Protein AF-A0A7Y9MVX7-F1 (afdb_monomer)

Mean predicted aligned error: 6.61 Å

Structure (mmCIF, N/CA/C/O backbone):
data_AF-A0A7Y9MVX7-F1
#
_entry.id   AF-A0A7Y9MVX7-F1
#
loop_
_atom_site.group_PDB
_atom_site.id
_atom_site.type_symbol
_atom_site.label_atom_id
_atom_site.label_alt_id
_atom_site.label_comp_id
_atom_site.label_asym_id
_atom_site.label_entity_id
_atom_site.label_seq_id
_atom_site.pdbx_PDB_ins_code
_atom_site.Cartn_x
_atom_site.Cartn_y
_atom_site.Cartn_z
_atom_site.occupancy
_atom_site.B_iso_or_equiv
_atom_site.auth_seq_id
_atom_site.auth_comp_id
_atom_site.auth_asym_id
_atom_site.auth_atom_id
_atom_site.pdbx_PDB_model_num
ATOM 1 N N . MET A 1 1 ? -7.031 13.206 -2.507 1.00 38.53 1 MET A N 1
ATOM 2 C CA . MET A 1 1 ? -7.533 13.835 -1.268 1.00 38.53 1 MET A CA 1
ATOM 3 C C . MET A 1 1 ? -8.427 12.808 -0.580 1.00 38.53 1 MET A C 1
ATOM 5 O O . MET A 1 1 ? -9.474 12.544 -1.138 1.00 38.53 1 MET A O 1
ATOM 9 N N . LEU A 1 2 ? -8.085 12.122 0.517 1.00 48.94 2 LEU A N 1
ATOM 10 C CA . LEU A 1 2 ? -6.806 11.777 1.172 1.00 48.94 2 LEU A CA 1
ATOM 11 C C . LEU A 1 2 ? -7.087 10.470 1.974 1.00 48.94 2 LEU A C 1
ATOM 13 O O . LEU A 1 2 ? -8.031 10.493 2.763 1.00 48.94 2 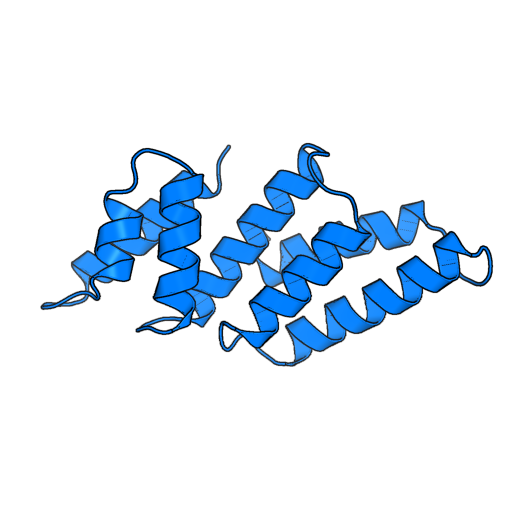LEU A O 1
ATOM 17 N N . PRO A 1 3 ? -6.295 9.385 1.828 1.00 60.53 3 PRO A N 1
A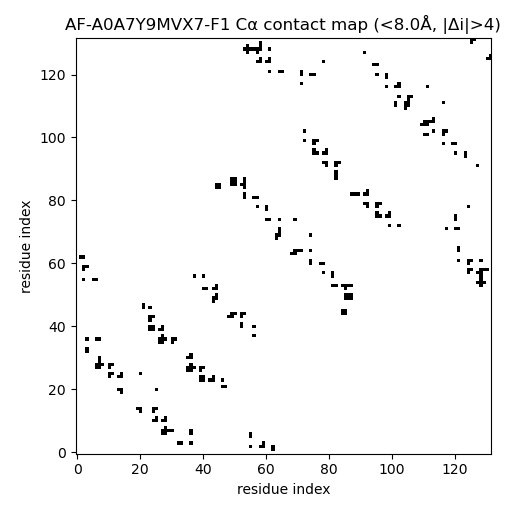TOM 18 C CA . PRO A 1 3 ? -6.456 8.104 2.551 1.00 60.53 3 PRO A CA 1
ATOM 19 C C . PRO A 1 3 ? -6.584 8.245 4.074 1.00 60.53 3 PRO A C 1
ATOM 21 O O . PRO A 1 3 ? -7.227 7.438 4.734 1.00 60.53 3 PRO A O 1
ATOM 24 N N . PHE A 1 4 ? -6.020 9.324 4.621 1.00 69.12 4 PHE A N 1
ATOM 25 C CA . PHE A 1 4 ? -6.118 9.698 6.027 1.00 69.12 4 PHE A CA 1
ATOM 26 C C . PHE A 1 4 ? -7.564 9.861 6.517 1.00 69.12 4 PHE A C 1
ATOM 28 O O . PHE A 1 4 ? -7.902 9.326 7.565 1.00 69.12 4 PHE A O 1
ATOM 35 N N . GLN A 1 5 ? -8.432 10.550 5.764 1.00 74.38 5 GLN A N 1
ATOM 36 C CA . GLN A 1 5 ? -9.826 10.722 6.188 1.00 74.38 5 GLN A CA 1
ATOM 37 C C . GLN A 1 5 ? -10.579 9.389 6.127 1.00 74.38 5 GLN A C 1
ATOM 39 O O . GLN A 1 5 ? -11.262 9.045 7.081 1.00 74.38 5 GLN A O 1
ATOM 44 N N . SER A 1 6 ? -10.359 8.595 5.075 1.00 71.38 6 SER A N 1
ATOM 45 C CA . SER A 1 6 ? -10.934 7.250 4.947 1.00 71.38 6 SER A CA 1
ATOM 46 C C . SER A 1 6 ? -10.514 6.315 6.086 1.00 71.38 6 SER A C 1
ATOM 48 O O . SER A 1 6 ? -11.340 5.555 6.580 1.00 71.38 6 SER A O 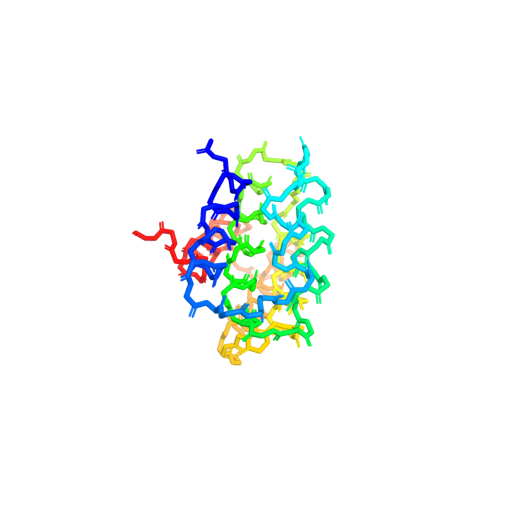1
ATOM 50 N N . GLY A 1 7 ? -9.261 6.401 6.548 1.00 73.50 7 GLY A N 1
ATOM 51 C CA . GLY A 1 7 ? -8.794 5.652 7.716 1.00 73.50 7 GLY A CA 1
ATOM 52 C C . GLY A 1 7 ? -9.497 6.070 9.010 1.00 73.50 7 GLY A C 1
ATOM 53 O O . GLY A 1 7 ? -9.902 5.211 9.791 1.00 73.50 7 GLY A O 1
ATOM 54 N N . LYS A 1 8 ? -9.715 7.376 9.214 1.00 79.88 8 LYS A N 1
ATOM 55 C CA . LYS A 1 8 ? -10.473 7.886 10.368 1.00 79.88 8 LYS A CA 1
ATOM 56 C C . LYS A 1 8 ? -11.945 7.487 10.310 1.00 79.88 8 LYS A C 1
ATOM 58 O O . LYS A 1 8 ? -12.491 7.078 11.328 1.00 79.88 8 LYS A O 1
ATOM 63 N N . ASP A 1 9 ? -12.567 7.574 9.138 1.00 81.81 9 ASP A N 1
ATOM 64 C CA . ASP A 1 9 ? -13.971 7.208 8.932 1.00 81.81 9 ASP A CA 1
ATOM 65 C C . ASP A 1 9 ? -14.194 5.712 9.211 1.00 81.81 9 ASP A C 1
ATOM 67 O O . ASP A 1 9 ? -15.132 5.346 9.921 1.00 81.81 9 ASP A O 1
ATOM 71 N N . TRP A 1 10 ? -13.289 4.849 8.734 1.00 82.00 10 TRP A N 1
ATOM 72 C CA . TRP A 1 10 ? -13.293 3.427 9.084 1.00 82.00 10 TRP A CA 1
ATOM 73 C C . TRP A 1 10 ? -13.144 3.222 10.595 1.00 82.00 10 TRP A C 1
ATOM 75 O O . TRP A 1 10 ? -13.947 2.509 11.196 1.00 82.00 10 TRP A O 1
ATOM 85 N N . ALA A 1 11 ? -12.181 3.893 11.230 1.00 80.38 11 ALA A N 1
ATOM 86 C CA . ALA A 1 11 ? -11.954 3.750 12.662 1.00 80.38 11 ALA A CA 1
ATOM 87 C C . ALA A 1 11 ? -13.175 4.174 13.497 1.00 80.38 11 ALA A C 1
ATOM 89 O O . ALA A 1 11 ? -13.554 3.468 14.431 1.00 80.38 11 ALA A O 1
ATOM 90 N N . PHE A 1 12 ? -13.852 5.267 13.124 1.00 84.88 12 PHE A N 1
ATOM 91 C CA . PHE A 1 12 ? -15.114 5.663 13.752 1.00 84.88 12 PHE A CA 1
ATOM 92 C C . PHE A 1 12 ? -16.212 4.614 13.561 1.00 84.88 12 PHE A C 1
ATOM 94 O O . PHE A 1 12 ? -16.889 4.286 14.530 1.00 84.88 12 PHE A O 1
ATOM 101 N N . SER A 1 13 ? -16.345 4.028 12.366 1.00 83.12 13 SER A N 1
ATOM 102 C CA . SER A 1 13 ? -17.340 2.972 12.130 1.00 83.12 13 SER A CA 1
ATOM 103 C C . SER A 1 13 ? -17.109 1.734 13.006 1.00 83.12 13 SER A C 1
ATOM 105 O O . SER A 1 13 ? -18.061 1.161 13.528 1.00 83.12 13 SER A O 1
ATOM 107 N N . VAL A 1 14 ? -15.850 1.353 13.242 1.00 78.62 14 VAL A N 1
ATOM 108 C CA . VAL A 1 14 ? -15.509 0.231 14.127 1.00 78.62 14 VAL A CA 1
ATOM 109 C C . VAL A 1 14 ? -15.827 0.581 15.584 1.00 78.62 14 VAL A C 1
ATOM 111 O O . VAL A 1 14 ? -16.463 -0.219 16.270 1.00 78.62 14 VAL A O 1
ATOM 114 N N . ILE A 1 15 ? -15.467 1.789 16.038 1.00 82.88 15 ILE A N 1
ATOM 115 C CA . ILE A 1 15 ? -15.778 2.294 17.390 1.00 82.88 15 ILE A CA 1
ATOM 116 C C . ILE A 1 15 ? -17.286 2.305 17.657 1.00 82.88 15 ILE A C 1
ATOM 118 O O . ILE A 1 15 ? -17.711 1.947 18.747 1.00 82.88 15 ILE A O 1
ATOM 122 N N . GLU A 1 16 ? -18.104 2.681 16.673 1.00 86.38 16 GLU A N 1
ATOM 123 C CA . GLU A 1 16 ? -19.565 2.698 16.815 1.00 86.38 16 GLU A CA 1
ATOM 124 C C . GLU A 1 16 ? -20.180 1.297 16.967 1.00 86.38 16 GLU A C 1
ATOM 126 O O . GLU A 1 16 ? -21.273 1.162 17.517 1.00 86.38 16 GLU A O 1
ATOM 131 N N . THR A 1 17 ? -19.501 0.255 16.480 1.00 81.50 17 THR A N 1
ATOM 132 C CA . THR A 1 17 ? -20.014 -1.127 16.480 1.00 81.50 17 THR A CA 1
ATOM 133 C C . THR A 1 17 ? -19.535 -1.981 17.651 1.00 81.50 17 THR A C 1
ATOM 135 O O . THR A 1 17 ? -20.115 -3.040 17.900 1.00 81.50 17 THR A O 1
ATOM 138 N N . LEU A 1 18 ? -18.494 -1.549 18.363 1.00 75.75 18 LEU A N 1
ATOM 139 C CA . LEU A 1 18 ? -17.877 -2.300 19.453 1.00 75.75 18 LEU A CA 1
ATOM 140 C C . LEU A 1 18 ? -18.083 -1.574 20.783 1.00 75.75 18 LEU A C 1
ATOM 142 O O . LEU A 1 18 ? -17.725 -0.409 20.915 1.00 75.75 18 LEU A O 1
ATOM 146 N N . ASP A 1 19 ? -18.579 -2.288 21.797 1.00 76.94 19 ASP A N 1
ATOM 147 C CA . ASP A 1 19 ? -18.668 -1.755 23.168 1.00 76.94 19 ASP A CA 1
ATOM 148 C C . ASP A 1 19 ? -17.275 -1.444 23.756 1.00 76.94 19 ASP A C 1
ATOM 150 O O . ASP A 1 19 ? -17.127 -0.535 24.571 1.00 76.94 19 ASP A O 1
ATOM 154 N N . GLU A 1 20 ? -16.248 -2.183 23.323 1.00 81.38 20 GLU A N 1
ATOM 155 C CA . GLU A 1 20 ? -14.846 -1.983 23.702 1.00 81.38 20 GLU A CA 1
ATOM 156 C C . GLU A 1 20 ? -13.952 -2.087 22.449 1.00 81.38 20 GLU A C 1
ATOM 158 O O . GLU A 1 20 ? -13.509 -3.181 22.085 1.00 81.38 20 GLU A O 1
ATOM 163 N N . PRO A 1 21 ? -13.735 -0.974 21.719 1.00 78.50 21 PRO A N 1
ATOM 164 C CA . PRO A 1 21 ? -12.914 -0.984 20.516 1.00 78.50 21 PRO A CA 1
ATOM 165 C C . PRO A 1 21 ? -11.418 -1.127 20.851 1.00 78.50 21 PRO A C 1
ATOM 167 O O . PRO A 1 21 ? -10.970 -0.622 21.885 1.00 78.50 21 PRO A O 1
ATOM 170 N N . PRO A 1 22 ? -10.616 -1.760 19.971 1.00 79.00 22 PRO A N 1
ATOM 171 C CA . PRO A 1 22 ? -9.170 -1.859 20.158 1.00 79.00 22 PRO A CA 1
ATOM 172 C C . PRO A 1 22 ? -8.505 -0.483 20.248 1.00 79.00 22 PRO A C 1
ATOM 174 O O . PRO A 1 22 ? -8.909 0.457 19.558 1.00 79.00 22 PRO A O 1
ATOM 177 N N . ILE A 1 23 ? -7.448 -0.380 21.056 1.00 80.69 23 ILE A N 1
ATOM 178 C CA . ILE A 1 23 ? -6.711 0.874 21.276 1.00 80.69 23 ILE A CA 1
ATOM 179 C C . ILE A 1 23 ? -6.185 1.429 19.952 1.00 80.69 23 ILE A C 1
ATOM 181 O O . ILE A 1 23 ? -6.312 2.621 19.694 1.00 80.69 23 ILE A O 1
ATOM 185 N N . GLU A 1 24 ? -5.693 0.564 19.075 1.00 77.38 24 GLU A N 1
ATOM 186 C CA . GLU A 1 24 ? -5.133 0.937 17.780 1.00 77.38 24 GLU A CA 1
ATOM 187 C C . GLU A 1 24 ? -6.197 1.588 16.879 1.00 77.38 24 GLU A C 1
ATOM 189 O O . GLU A 1 24 ? -5.921 2.552 16.169 1.00 77.38 24 GLU A O 1
ATOM 194 N N . VAL A 1 25 ? -7.455 1.136 16.959 1.00 77.19 25 VAL A N 1
ATOM 195 C CA . VAL A 1 25 ? -8.581 1.757 16.238 1.00 77.19 25 VAL A CA 1
ATOM 1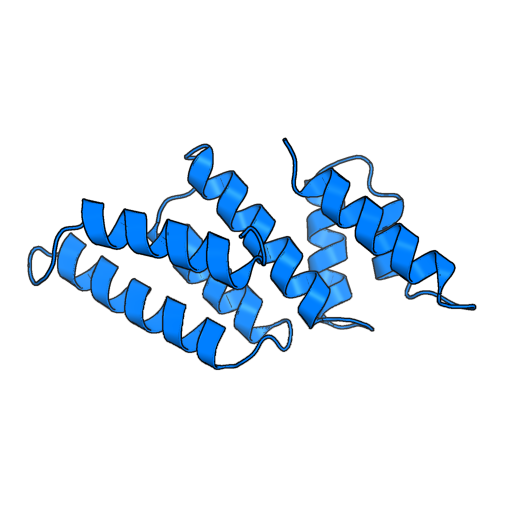96 C C . VAL A 1 25 ? -8.864 3.159 16.790 1.00 77.19 25 VAL A C 1
ATOM 198 O O . VAL A 1 25 ? -9.072 4.101 16.023 1.00 77.19 25 VAL A O 1
ATOM 201 N N . ILE A 1 26 ? -8.815 3.336 18.112 1.00 81.00 26 ILE A N 1
ATOM 202 C CA . ILE A 1 26 ? -8.968 4.652 18.754 1.00 81.00 26 ILE A CA 1
ATOM 203 C C . ILE A 1 26 ? -7.826 5.594 18.341 1.00 81.00 26 ILE A C 1
ATOM 205 O O . ILE A 1 26 ? -8.064 6.772 18.058 1.00 81.00 26 ILE A O 1
ATOM 209 N N . GLU A 1 27 ? -6.594 5.095 18.261 1.00 82.06 27 GLU A N 1
ATOM 210 C CA . GLU A 1 27 ? -5.421 5.864 17.833 1.00 82.06 27 GLU A CA 1
ATOM 211 C C . GLU A 1 27 ? -5.540 6.329 16.376 1.00 82.06 27 GLU A C 1
ATOM 213 O O . GLU A 1 27 ? -5.249 7.488 16.079 1.00 82.06 27 GLU A O 1
ATOM 218 N N . ILE A 1 28 ? -6.080 5.498 15.479 1.00 81.31 28 ILE A N 1
ATOM 219 C CA . ILE A 1 28 ? -6.367 5.898 14.091 1.00 81.31 28 ILE A CA 1
ATOM 220 C C . ILE A 1 28 ? -7.428 7.007 14.058 1.00 81.31 28 ILE A C 1
ATOM 222 O O . ILE A 1 28 ? -7.231 8.032 13.401 1.00 81.31 28 ILE A O 1
ATOM 226 N N . ALA A 1 29 ? -8.528 6.858 14.806 1.00 82.00 29 ALA A N 1
ATOM 227 C CA . ALA A 1 29 ? -9.598 7.861 14.872 1.00 82.00 29 ALA A CA 1
ATOM 228 C C . ALA A 1 29 ? -9.127 9.206 15.463 1.00 82.00 29 ALA A C 1
ATOM 230 O O . ALA A 1 29 ? -9.616 10.279 15.088 1.00 82.00 29 ALA A O 1
ATOM 231 N N . THR A 1 30 ? -8.159 9.171 16.378 1.00 83.81 30 THR A N 1
ATOM 232 C CA . THR A 1 30 ? -7.647 10.353 17.091 1.00 83.81 30 THR A CA 1
ATOM 233 C C . THR A 1 30 ? -6.351 10.918 16.510 1.00 83.81 30 THR A C 1
ATOM 235 O O . THR A 1 30 ? -5.926 11.997 16.927 1.00 83.81 30 THR A O 1
ATOM 238 N N . ALA A 1 31 ? -5.764 10.273 15.499 1.00 84.19 31 ALA A N 1
ATOM 239 C CA . ALA A 1 31 ? -4.557 10.744 14.833 1.00 84.19 31 ALA A CA 1
ATOM 240 C C . ALA A 1 31 ? -4.722 12.174 14.285 1.00 84.19 31 ALA A C 1
ATOM 242 O O . ALA A 1 31 ? -5.730 12.520 13.649 1.00 84.19 31 ALA A O 1
ATOM 243 N N . ASN A 1 32 ? -3.702 13.002 14.537 1.00 79.56 32 ASN A N 1
ATOM 244 C CA . ASN A 1 32 ? -3.647 14.410 14.124 1.00 79.56 32 ASN A CA 1
ATOM 245 C C . ASN A 1 32 ? -2.968 14.607 12.765 1.00 79.56 32 ASN A C 1
ATOM 247 O O . ASN A 1 32 ? -3.164 15.633 12.115 1.00 79.56 32 ASN A O 1
ATOM 251 N N . ASP A 1 33 ? -2.188 13.622 12.331 1.00 78.31 33 ASP A N 1
ATOM 252 C CA . ASP A 1 33 ? -1.486 13.625 11.060 1.00 78.31 33 ASP A CA 1
ATOM 253 C C . ASP A 1 33 ? -1.453 12.222 10.447 1.00 78.31 33 ASP A C 1
ATOM 255 O O . ASP A 1 33 ? -1.750 11.211 11.091 1.00 78.31 33 ASP A O 1
ATOM 259 N N . ARG A 1 34 ? -1.095 12.183 9.164 1.00 71.56 34 ARG A N 1
ATOM 260 C CA . ARG A 1 34 ? -1.053 10.960 8.368 1.00 71.56 34 ARG A CA 1
ATOM 261 C C . ARG A 1 34 ? -0.076 9.926 8.922 1.00 71.56 34 ARG A C 1
ATOM 263 O O . ARG A 1 34 ? -0.406 8.749 8.881 1.00 71.56 34 ARG A O 1
ATOM 270 N N . ASN A 1 35 ? 1.093 10.336 9.408 1.00 75.06 35 ASN A N 1
ATOM 271 C CA . ASN A 1 35 ? 2.106 9.388 9.873 1.00 75.06 35 ASN A CA 1
ATOM 272 C C . ASN A 1 35 ? 1.605 8.669 11.124 1.00 75.06 35 ASN A C 1
ATOM 274 O O . ASN A 1 35 ? 1.616 7.447 11.161 1.00 75.06 35 ASN A O 1
ATOM 278 N N . SER A 1 36 ? 1.028 9.421 12.061 1.00 74.31 36 SER A N 1
ATOM 279 C CA . SER A 1 36 ? 0.419 8.867 13.271 1.00 74.31 36 SER A CA 1
ATOM 280 C C . SER A 1 36 ? -0.719 7.885 12.954 1.00 74.31 36 SER A C 1
ATOM 282 O O . SER A 1 36 ? -0.822 6.835 13.579 1.00 74.31 36 SER A O 1
ATOM 284 N N . ALA A 1 37 ? -1.558 8.183 11.952 1.00 74.62 37 ALA A N 1
ATOM 285 C CA . ALA A 1 37 ? -2.597 7.248 11.509 1.00 74.62 37 ALA A CA 1
ATOM 286 C C . ALA A 1 37 ? -2.023 5.985 10.854 1.00 74.62 37 ALA A C 1
ATOM 28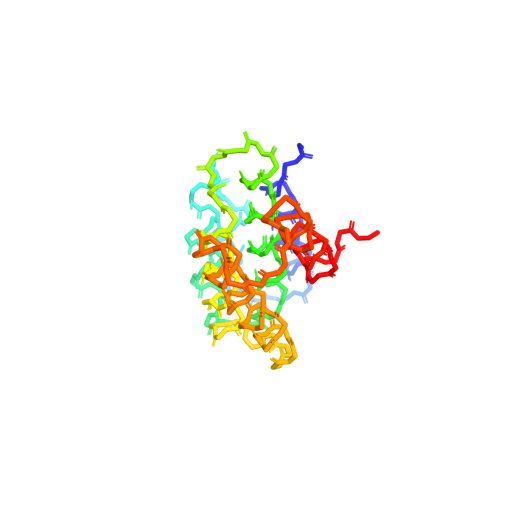8 O O . ALA A 1 37 ? -2.585 4.910 11.034 1.00 74.62 37 ALA A O 1
ATOM 289 N N . MET A 1 38 ? -0.935 6.100 10.086 1.00 73.50 38 MET A N 1
ATOM 290 C CA . MET A 1 38 ? -0.298 4.946 9.445 1.00 73.50 38 MET A CA 1
ATOM 291 C C . MET A 1 38 ? 0.421 4.051 10.458 1.00 73.50 38 MET A C 1
ATOM 293 O O . MET A 1 38 ? 0.317 2.832 10.352 1.00 73.50 38 MET A O 1
ATOM 297 N N . ASP A 1 39 ? 1.084 4.636 11.458 1.00 76.31 39 ASP A N 1
ATOM 298 C CA . ASP A 1 39 ? 1.711 3.895 12.556 1.00 76.31 39 ASP A CA 1
ATOM 299 C C . ASP A 1 39 ? 0.652 3.110 13.345 1.00 76.31 39 ASP A C 1
ATOM 301 O O . ASP A 1 39 ? 0.810 1.915 13.599 1.00 76.31 39 ASP A O 1
ATOM 305 N N . ALA A 1 40 ? -0.480 3.753 13.648 1.00 75.56 40 ALA A N 1
ATOM 306 C CA . ALA A 1 40 ? -1.601 3.106 14.321 1.00 75.56 40 ALA A CA 1
ATOM 307 C C . ALA A 1 40 ? -2.284 2.038 13.440 1.00 75.56 40 ALA A C 1
ATOM 309 O O . ALA A 1 40 ? -2.666 0.984 13.941 1.00 75.56 40 ALA A O 1
ATOM 310 N N . LEU A 1 41 ? -2.371 2.239 12.118 1.00 75.31 41 LEU A N 1
ATOM 311 C CA . LEU A 1 41 ? -2.841 1.218 11.165 1.00 75.31 41 LEU A CA 1
ATOM 312 C C . LEU A 1 41 ? -1.906 0.008 11.092 1.00 75.31 41 LEU A C 1
ATOM 314 O O . LEU A 1 41 ? -2.379 -1.126 11.028 1.00 75.31 41 LEU A O 1
ATOM 318 N N . GLN A 1 42 ? -0.590 0.222 11.129 1.00 72.94 42 GLN A N 1
ATOM 319 C CA . GLN A 1 42 ? 0.379 -0.871 11.208 1.00 72.94 42 GLN A CA 1
ATOM 320 C C . GLN A 1 42 ? 0.289 -1.617 12.540 1.00 72.94 42 GLN A C 1
ATOM 322 O O . GLN A 1 42 ? 0.390 -2.839 12.547 1.00 72.94 42 GLN A O 1
ATOM 327 N N . ALA A 1 43 ? 0.043 -0.924 13.653 1.00 73.50 43 ALA A N 1
ATOM 328 C CA . ALA A 1 43 ? -0.223 -1.579 14.932 1.00 73.50 43 ALA A CA 1
ATOM 329 C C . ALA A 1 43 ? -1.536 -2.387 14.887 1.00 73.50 43 ALA A C 1
ATOM 331 O O . ALA A 1 43 ? -1.573 -3.545 15.311 1.00 73.50 43 ALA A O 1
ATOM 332 N N . ALA A 1 44 ? -2.587 -1.827 14.276 1.00 69.31 44 ALA A N 1
ATOM 333 C CA . ALA A 1 44 ? -3.879 -2.483 14.076 1.00 69.31 44 ALA A CA 1
ATOM 334 C C . ALA A 1 44 ? -3.805 -3.710 13.152 1.00 69.31 44 ALA A C 1
ATOM 336 O O . ALA A 1 44 ? -4.655 -4.596 13.258 1.00 69.31 44 ALA A O 1
ATOM 337 N N . ALA A 1 45 ? -2.776 -3.821 12.303 1.00 65.44 45 ALA A N 1
ATOM 338 C CA . ALA A 1 45 ? -2.503 -5.020 11.506 1.00 65.44 45 ALA A CA 1
ATOM 339 C C . ALA A 1 45 ? -2.258 -6.276 12.367 1.00 65.44 45 ALA A C 1
ATOM 341 O O . ALA A 1 45 ? -2.324 -7.391 11.859 1.00 65.44 45 ALA A O 1
ATOM 342 N N . HIS A 1 46 ? -2.044 -6.122 13.678 1.00 66.00 46 HIS A N 1
ATOM 343 C CA . HIS A 1 46 ? -1.967 -7.219 14.644 1.00 66.00 46 HIS A CA 1
ATOM 344 C C . HIS A 1 46 ? -3.249 -7.397 15.490 1.00 66.00 46 HIS A C 1
ATOM 346 O O . HIS A 1 46 ? -3.294 -8.283 16.343 1.00 66.00 46 HIS A O 1
ATOM 352 N N . GLY A 1 47 ? -4.294 -6.597 15.235 1.00 62.81 47 GLY A N 1
ATOM 353 C CA . GLY A 1 47 ? -5.543 -6.494 16.004 1.00 62.81 47 GLY A CA 1
ATOM 354 C C . GLY A 1 47 ? -6.821 -6.877 15.232 1.00 62.81 47 GLY A C 1
ATOM 355 O O . GLY A 1 47 ? -6.796 -7.747 14.366 1.00 62.81 47 GLY A O 1
ATOM 356 N N . ALA A 1 48 ? -7.964 -6.274 15.594 1.00 57.31 48 ALA A N 1
ATOM 357 C CA . ALA A 1 48 ? -9.312 -6.831 15.373 1.00 57.31 48 ALA A CA 1
ATOM 358 C C . ALA A 1 48 ? -9.863 -6.848 13.927 1.00 57.31 48 ALA A C 1
ATOM 360 O O . ALA A 1 48 ? -10.806 -7.594 13.678 1.00 57.31 48 ALA A O 1
ATOM 361 N N . ASP A 1 49 ? -9.299 -6.096 12.975 1.00 74.06 49 ASP A N 1
ATOM 362 C CA . ASP A 1 49 ? -9.661 -6.205 11.547 1.00 74.06 49 ASP A CA 1
ATOM 363 C C . ASP A 1 49 ? -8.459 -5.878 10.648 1.00 74.06 49 ASP A C 1
ATOM 365 O O . ASP A 1 49 ? -8.292 -4.784 10.101 1.00 74.06 49 ASP A O 1
ATOM 369 N N . GLN A 1 50 ? -7.579 -6.872 10.547 1.00 81.62 50 GLN A N 1
ATOM 370 C CA . GLN A 1 50 ? -6.312 -6.775 9.831 1.00 81.62 50 GLN A CA 1
ATOM 371 C C . GLN A 1 50 ? -6.528 -6.513 8.336 1.00 81.62 50 GLN A C 1
ATOM 373 O O . GLN A 1 50 ? -5.805 -5.714 7.749 1.00 81.62 50 GLN A O 1
ATOM 378 N N . GLN A 1 51 ? -7.558 -7.109 7.725 1.00 86.69 51 GLN A N 1
ATOM 379 C CA . GLN A 1 51 ? -7.802 -6.970 6.288 1.00 86.69 51 GLN A CA 1
ATOM 380 C C . GLN A 1 51 ? -8.228 -5.553 5.914 1.00 86.69 51 GLN A C 1
ATOM 382 O O . GLN A 1 51 ? -7.756 -5.021 4.905 1.00 86.69 51 GLN A O 1
ATOM 387 N N . ALA A 1 52 ? -9.093 -4.922 6.712 1.00 82.00 52 ALA A N 1
ATOM 388 C CA . ALA A 1 52 ? -9.464 -3.532 6.477 1.00 82.00 52 ALA A CA 1
ATOM 389 C C . ALA A 1 52 ? -8.257 -2.593 6.629 1.00 82.00 52 ALA A C 1
ATOM 391 O O . ALA A 1 52 ? -8.040 -1.734 5.768 1.00 82.00 52 ALA A O 1
ATOM 392 N N . ALA A 1 53 ? -7.419 -2.813 7.650 1.00 82.38 53 ALA A N 1
ATOM 393 C CA . ALA A 1 53 ? -6.160 -2.086 7.804 1.00 82.38 53 ALA A CA 1
ATOM 394 C C . ALA A 1 53 ? -5.238 -2.278 6.584 1.00 82.38 53 ALA A C 1
ATOM 396 O O . ALA A 1 53 ? -4.681 -1.308 6.069 1.00 82.38 53 ALA A O 1
ATOM 397 N N . GLY A 1 54 ? -5.150 -3.502 6.054 1.00 88.56 54 GLY A N 1
ATOM 398 C CA . GLY A 1 54 ? -4.410 -3.813 4.832 1.00 88.56 54 GLY A CA 1
ATOM 399 C C . GLY A 1 54 ? -4.888 -3.027 3.616 1.00 88.56 54 GLY A C 1
ATOM 400 O O . GLY A 1 54 ? -4.081 -2.400 2.931 1.00 88.56 54 GLY A O 1
ATOM 401 N N . ARG A 1 55 ? -6.201 -2.974 3.371 1.00 89.94 55 ARG A N 1
ATOM 402 C CA . ARG A 1 55 ? -6.771 -2.201 2.250 1.00 89.94 55 ARG A CA 1
ATOM 403 C C . ARG A 1 55 ? -6.486 -0.704 2.376 1.00 89.94 55 ARG A C 1
ATOM 405 O O . ARG A 1 55 ? -6.144 -0.063 1.384 1.00 89.94 55 ARG A O 1
ATOM 412 N N . LEU A 1 56 ? -6.568 -0.153 3.587 1.00 86.44 56 LEU A N 1
ATOM 413 C CA . LEU A 1 56 ? -6.249 1.255 3.849 1.00 86.44 56 LEU A CA 1
ATOM 414 C C . LEU A 1 56 ? -4.763 1.563 3.619 1.00 86.44 56 LEU A C 1
ATOM 416 O O . LEU A 1 56 ? -4.439 2.591 3.023 1.00 86.44 56 LEU A O 1
ATOM 420 N N . LEU A 1 57 ? -3.865 0.662 4.024 1.00 88.00 57 LEU A N 1
ATOM 421 C CA . LEU A 1 57 ? -2.431 0.784 3.752 1.00 88.00 57 LEU A CA 1
ATOM 422 C C . LEU A 1 57 ? -2.130 0.698 2.245 1.00 88.00 57 LEU A C 1
ATOM 424 O O . LEU A 1 57 ? -1.330 1.485 1.740 1.00 88.00 57 LEU A O 1
ATOM 428 N N . LEU A 1 58 ? -2.810 -0.177 1.495 1.00 92.81 58 LEU A N 1
ATOM 429 C CA . LEU A 1 58 ? -2.702 -0.215 0.030 1.00 92.81 58 LEU A CA 1
ATOM 430 C C . LEU A 1 58 ? -3.220 1.076 -0.626 1.00 92.81 58 LEU A C 1
ATOM 432 O O . LEU A 1 58 ? -2.583 1.594 -1.543 1.00 92.81 58 LEU A O 1
ATOM 436 N N . ALA A 1 59 ? -4.327 1.644 -0.134 1.00 90.25 59 ALA A N 1
ATOM 437 C CA . ALA A 1 59 ? -4.851 2.929 -0.609 1.00 90.25 59 ALA A CA 1
ATOM 438 C C . ALA A 1 59 ? -3.870 4.086 -0.355 1.00 90.25 59 ALA A C 1
ATOM 440 O O . ALA A 1 59 ? -3.772 5.034 -1.142 1.00 90.25 59 ALA A O 1
ATOM 441 N N . ASP A 1 60 ? -3.127 4.013 0.744 1.00 88.06 60 ASP A N 1
ATOM 442 C CA . ASP A 1 60 ? -2.087 4.972 1.064 1.00 88.06 60 ASP A CA 1
ATOM 443 C C . ASP A 1 60 ? -0.860 4.837 0.145 1.00 88.06 60 ASP A C 1
ATOM 445 O O . ASP A 1 60 ? -0.400 5.837 -0.414 1.00 88.06 60 ASP A O 1
ATOM 449 N N . ILE A 1 61 ? -0.394 3.609 -0.103 1.00 92.19 61 ILE A N 1
ATOM 450 C CA . ILE A 1 61 ? 0.665 3.318 -1.084 1.00 92.19 61 ILE A CA 1
ATOM 451 C C . ILE A 1 61 ? 0.254 3.818 -2.477 1.00 92.19 61 ILE A C 1
ATOM 453 O O . ILE A 1 61 ? 1.042 4.475 -3.159 1.00 92.19 61 ILE A O 1
ATOM 457 N N . LEU A 1 62 ? -1.001 3.592 -2.881 1.00 94.19 62 LEU A N 1
ATOM 458 C CA . LEU A 1 62 ? -1.563 4.122 -4.125 1.00 94.19 62 LEU A CA 1
ATOM 459 C C . LEU A 1 62 ? -1.467 5.650 -4.194 1.00 94.19 62 LEU A C 1
ATOM 461 O O . LEU A 1 62 ? -1.082 6.202 -5.229 1.00 94.19 62 LEU A O 1
ATOM 465 N N . ALA A 1 63 ? -1.820 6.348 -3.113 1.00 89.19 63 ALA A N 1
ATOM 466 C CA . ALA A 1 63 ? -1.770 7.804 -3.071 1.00 89.19 63 ALA A CA 1
ATOM 467 C C . ALA A 1 63 ? -0.334 8.330 -3.216 1.00 89.19 63 ALA A C 1
ATOM 469 O O . ALA A 1 63 ? -0.115 9.224 -4.033 1.00 89.19 63 ALA A O 1
ATOM 470 N N . GLN A 1 64 ? 0.627 7.736 -2.499 1.00 89.50 64 GLN A N 1
ATOM 471 C CA . GLN A 1 64 ? 2.056 8.058 -2.616 1.00 89.50 64 GLN A CA 1
ATOM 472 C C . GLN A 1 64 ? 2.592 7.775 -4.024 1.00 89.50 64 GLN A C 1
ATOM 474 O O . GLN A 1 64 ? 3.368 8.544 -4.595 1.00 89.50 64 GLN A O 1
ATOM 479 N N . ARG A 1 65 ? 2.155 6.666 -4.634 1.00 93.31 65 ARG A N 1
ATOM 480 C CA . ARG A 1 65 ? 2.555 6.326 -5.998 1.00 93.31 65 ARG A CA 1
ATOM 481 C C . ARG A 1 65 ? 1.998 7.335 -7.001 1.00 93.31 65 ARG A C 1
ATOM 483 O O . ARG A 1 65 ? 2.728 7.733 -7.906 1.00 93.31 65 ARG A O 1
ATOM 490 N N . LYS A 1 66 ? 0.744 7.777 -6.850 1.00 92.38 66 LYS A N 1
ATOM 491 C CA . LYS A 1 66 ? 0.106 8.783 -7.723 1.00 92.38 66 LYS A CA 1
ATOM 492 C C . LYS A 1 66 ? 0.731 10.175 -7.598 1.00 92.38 66 LYS A C 1
ATOM 494 O O . LYS A 1 66 ? 0.804 10.876 -8.604 1.00 92.38 66 LYS A O 1
ATOM 499 N N . SER A 1 67 ? 1.184 10.577 -6.409 1.00 90.94 67 SER A N 1
ATOM 500 C CA . SER A 1 67 ? 1.927 11.834 -6.213 1.00 90.94 67 SER A CA 1
ATOM 501 C C . SER A 1 67 ? 3.363 11.771 -6.739 1.00 90.94 67 SER A C 1
ATOM 503 O O . SER A 1 67 ? 3.961 12.816 -6.985 1.00 90.94 67 SER A O 1
ATOM 505 N N . GLY A 1 68 ? 3.895 10.566 -6.968 1.00 91.38 68 GLY A N 1
ATOM 506 C CA . GLY A 1 68 ? 5.284 10.356 -7.374 1.00 91.38 68 GLY A CA 1
ATOM 507 C C . GLY A 1 68 ? 6.265 10.366 -6.202 1.00 91.38 68 GLY A C 1
ATOM 508 O O . GLY A 1 68 ? 7.467 10.454 -6.436 1.00 91.38 68 GLY A O 1
ATOM 509 N N . ASP A 1 69 ? 5.766 10.260 -4.967 1.00 91.38 69 ASP A N 1
ATOM 510 C CA . ASP A 1 69 ? 6.591 10.233 -3.753 1.00 91.38 69 ASP A CA 1
ATOM 511 C C . ASP A 1 69 ? 7.397 8.931 -3.638 1.00 91.38 69 ASP A C 1
ATOM 513 O O . ASP A 1 69 ? 8.477 8.917 -3.049 1.00 91.38 69 ASP A O 1
ATOM 517 N N . ILE A 1 70 ? 6.888 7.843 -4.227 1.00 94.69 70 ILE A N 1
ATOM 518 C CA . ILE A 1 70 ? 7.547 6.532 -4.277 1.00 94.69 70 ILE A CA 1
ATOM 519 C C . ILE A 1 70 ? 7.579 5.971 -5.701 1.00 94.69 70 ILE A C 1
ATOM 521 O O . ILE A 1 70 ? 6.706 6.257 -6.531 1.00 94.69 70 ILE A O 1
ATOM 525 N N . SER A 1 71 ? 8.593 5.149 -5.984 1.00 96.31 71 SER A N 1
ATOM 526 C CA . SER A 1 71 ? 8.726 4.452 -7.265 1.00 96.31 71 SER A CA 1
ATOM 527 C C . SER A 1 71 ? 7.735 3.284 -7.390 1.00 96.31 71 SER A C 1
ATOM 529 O O . SER A 1 71 ? 7.094 2.884 -6.419 1.00 96.31 71 SER A O 1
ATOM 531 N N . ALA A 1 72 ? 7.600 2.718 -8.596 1.00 96.19 72 ALA A N 1
ATOM 532 C CA . ALA A 1 72 ? 6.800 1.506 -8.793 1.00 96.19 72 ALA A CA 1
ATOM 533 C C . ALA A 1 72 ? 7.370 0.317 -8.003 1.00 96.19 72 ALA A C 1
ATOM 535 O O . ALA A 1 72 ? 6.609 -0.373 -7.342 1.00 96.19 72 ALA A O 1
ATOM 536 N N . ALA A 1 73 ? 8.696 0.143 -7.998 1.00 95.88 73 ALA A N 1
ATOM 537 C CA . ALA A 1 73 ? 9.360 -0.921 -7.246 1.00 95.88 73 ALA A CA 1
ATOM 538 C C . ALA A 1 73 ? 9.142 -0.781 -5.730 1.00 95.88 73 ALA A C 1
ATOM 540 O O . ALA A 1 73 ? 8.772 -1.744 -5.064 1.00 95.88 73 ALA A O 1
ATOM 541 N N . ASP A 1 74 ? 9.290 0.434 -5.187 1.00 96.00 74 ASP A N 1
ATOM 542 C CA . ASP A 1 74 ? 9.045 0.678 -3.759 1.00 96.00 74 ASP A CA 1
ATOM 543 C C . ASP A 1 74 ? 7.579 0.418 -3.387 1.00 96.00 74 ASP A C 1
ATOM 545 O O . ASP A 1 74 ? 7.299 -0.149 -2.330 1.00 96.00 74 ASP A O 1
ATOM 549 N N . ALA A 1 75 ? 6.644 0.802 -4.262 1.00 96.56 75 ALA A N 1
ATOM 550 C CA . ALA A 1 75 ? 5.221 0.554 -4.067 1.00 96.56 75 ALA A CA 1
ATOM 551 C C . ALA A 1 75 ? 4.891 -0.948 -4.072 1.00 96.56 75 ALA A C 1
ATOM 553 O O . ALA A 1 75 ? 4.162 -1.402 -3.192 1.00 96.56 75 ALA A O 1
ATOM 554 N N . THR A 1 76 ? 5.459 -1.722 -5.003 1.00 97.56 76 THR A N 1
ATOM 555 C CA . THR A 1 76 ? 5.282 -3.181 -5.079 1.00 97.56 76 THR A CA 1
ATOM 556 C C . THR A 1 76 ? 5.807 -3.873 -3.820 1.00 97.56 76 THR A C 1
ATOM 558 O O . THR A 1 76 ? 5.077 -4.625 -3.173 1.00 97.56 76 THR A O 1
ATOM 561 N N . LEU A 1 77 ? 7.032 -3.545 -3.395 1.00 96.06 77 LEU A N 1
ATOM 562 C CA . LEU A 1 77 ? 7.626 -4.100 -2.174 1.00 96.06 77 LEU A CA 1
ATOM 563 C C . LEU A 1 77 ? 6.823 -3.736 -0.920 1.00 96.06 77 LEU A C 1
ATOM 565 O O . LEU A 1 77 ? 6.649 -4.567 -0.024 1.00 96.06 77 LEU A O 1
ATOM 569 N N . ALA A 1 78 ? 6.333 -2.498 -0.830 1.00 93.81 78 ALA A N 1
ATOM 570 C CA . ALA A 1 78 ? 5.475 -2.074 0.270 1.00 93.81 78 ALA A CA 1
ATOM 571 C C . ALA A 1 78 ? 4.146 -2.845 0.274 1.00 93.81 78 ALA A C 1
ATOM 573 O O . ALA A 1 78 ? 3.720 -3.307 1.332 1.00 93.81 78 ALA A O 1
ATOM 574 N N . ALA A 1 79 ? 3.525 -3.044 -0.890 1.00 95.81 79 ALA A N 1
ATOM 575 C CA . ALA A 1 79 ? 2.268 -3.773 -1.020 1.00 95.81 79 ALA A CA 1
ATOM 576 C C . ALA A 1 79 ? 2.406 -5.253 -0.631 1.00 95.81 79 ALA A C 1
ATOM 578 O O . ALA A 1 79 ? 1.569 -5.771 0.109 1.00 95.81 79 ALA A O 1
ATOM 579 N N . MET A 1 80 ? 3.500 -5.912 -1.030 1.00 95.94 80 MET A N 1
ATOM 580 C CA . MET A 1 80 ? 3.821 -7.276 -0.592 1.00 95.94 80 MET A CA 1
ATOM 581 C C . MET A 1 80 ? 3.941 -7.376 0.931 1.00 95.94 80 MET A C 1
ATOM 583 O O . MET A 1 80 ? 3.388 -8.293 1.537 1.00 95.94 80 MET A O 1
ATOM 587 N N . ARG A 1 81 ? 4.632 -6.419 1.568 1.00 92.88 81 ARG A N 1
ATOM 588 C CA . ARG A 1 81 ? 4.760 -6.377 3.035 1.00 92.88 81 ARG 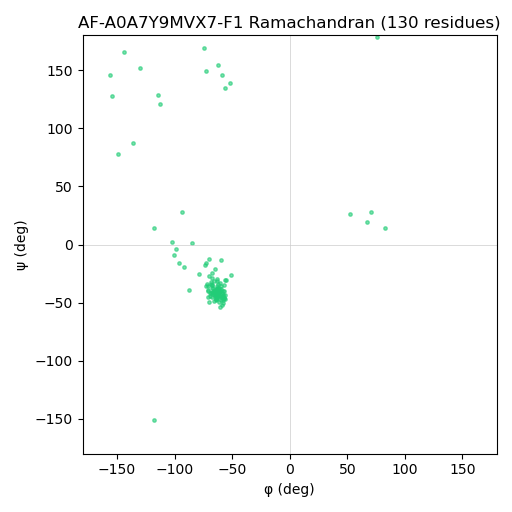A CA 1
ATOM 589 C C . ARG A 1 81 ? 3.405 -6.206 3.707 1.00 92.88 81 ARG A C 1
ATOM 591 O O . ARG A 1 81 ? 3.126 -6.920 4.660 1.00 92.88 81 ARG A O 1
ATOM 598 N N . VAL A 1 82 ? 2.569 -5.301 3.195 1.00 91.25 82 VAL A N 1
ATOM 599 C CA . VAL A 1 82 ? 1.201 -5.112 3.694 1.00 91.25 82 VAL A CA 1
ATOM 600 C C . VAL A 1 82 ? 0.425 -6.420 3.593 1.00 91.25 82 VAL A C 1
ATOM 602 O O . VAL A 1 82 ? -0.124 -6.861 4.598 1.00 91.25 82 VAL A O 1
ATOM 605 N N . ALA A 1 83 ? 0.427 -7.083 2.435 1.00 92.69 83 ALA A N 1
ATOM 606 C CA . ALA A 1 83 ? -0.276 -8.351 2.254 1.00 92.69 83 ALA A CA 1
ATOM 607 C C . ALA A 1 83 ? 0.164 -9.414 3.277 1.00 92.69 83 ALA A C 1
ATOM 609 O O . ALA A 1 83 ? -0.682 -10.056 3.895 1.00 92.69 83 ALA A O 1
ATOM 610 N N . GLN A 1 84 ? 1.472 -9.528 3.533 1.00 90.31 84 GLN A N 1
ATOM 611 C CA . GLN A 1 84 ? 2.029 -10.475 4.504 1.00 90.31 84 GLN A CA 1
ATOM 612 C C . GLN A 1 84 ? 1.640 -10.188 5.960 1.00 90.31 84 GLN A C 1
ATOM 614 O O . GLN A 1 84 ? 1.556 -11.121 6.757 1.00 90.31 84 GLN A O 1
ATOM 619 N N . THR A 1 85 ? 1.443 -8.922 6.339 1.00 86.00 85 THR A N 1
ATOM 620 C CA . THR A 1 85 ? 1.221 -8.540 7.743 1.00 86.00 85 THR A CA 1
ATOM 621 C C . THR A 1 85 ? -0.238 -8.289 8.102 1.00 86.00 85 THR A C 1
ATOM 623 O O . THR A 1 85 ? -0.534 -8.138 9.282 1.00 86.00 85 THR A O 1
ATOM 626 N N . THR A 1 86 ? -1.147 -8.243 7.123 1.00 86.12 86 THR A N 1
ATOM 627 C CA . THR A 1 86 ? -2.540 -7.794 7.323 1.00 86.12 86 THR A CA 1
ATOM 628 C C . THR A 1 86 ? -3.594 -8.862 7.024 1.00 86.12 86 THR A C 1
ATOM 630 O O . THR A 1 86 ? -4.778 -8.553 6.898 1.00 86.12 86 THR A O 1
ATOM 633 N N . SER A 1 87 ? -3.194 -10.132 6.912 1.00 87.50 87 SER A N 1
ATOM 634 C CA . SER A 1 87 ? -4.097 -11.254 6.599 1.00 87.50 87 SER A CA 1
ATOM 635 C C . SER A 1 87 ? -4.965 -11.029 5.348 1.00 87.50 87 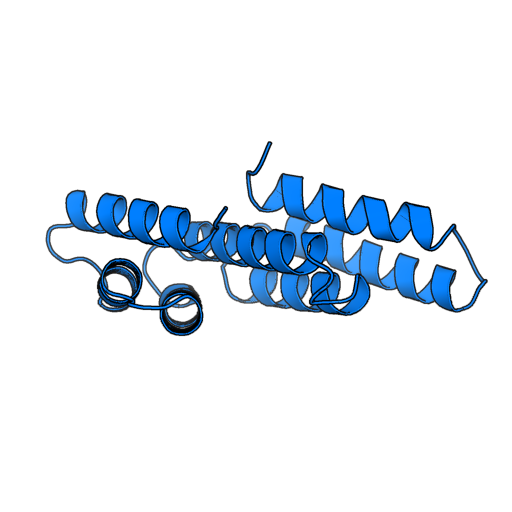SER A C 1
ATOM 637 O O . SER A 1 87 ? -6.065 -11.584 5.243 1.00 87.50 87 SER A O 1
ATOM 639 N N . LEU A 1 88 ? -4.498 -10.196 4.407 1.00 90.81 88 LEU A N 1
ATOM 640 C CA . LEU A 1 88 ? -5.105 -10.076 3.084 1.00 90.81 88 LEU A CA 1
ATOM 641 C C . LEU A 1 88 ? -4.998 -11.423 2.349 1.00 90.81 88 LEU A C 1
ATOM 643 O O . LEU A 1 88 ? -4.100 -12.209 2.652 1.00 90.81 88 LEU A O 1
ATOM 647 N N . PRO A 1 89 ? -5.894 -11.707 1.388 1.00 94.12 89 PRO A N 1
ATOM 648 C CA . PRO A 1 89 ? -5.811 -12.926 0.590 1.00 94.12 89 PRO A CA 1
ATOM 649 C C . PRO A 1 89 ? -4.426 -13.116 -0.048 1.00 94.12 89 PRO A C 1
ATOM 651 O O . PRO A 1 89 ? -3.858 -12.162 -0.579 1.00 94.12 89 PRO A O 1
ATOM 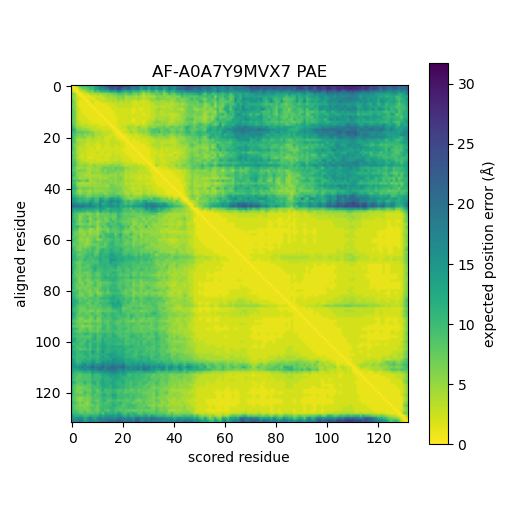654 N N . ASP A 1 90 ? -3.911 -14.350 -0.055 1.00 92.75 90 ASP A N 1
ATOM 655 C CA . ASP A 1 90 ? -2.580 -14.675 -0.603 1.00 92.75 90 ASP A CA 1
ATOM 656 C C . ASP A 1 90 ? -2.409 -14.224 -2.066 1.00 92.75 90 ASP A C 1
ATOM 658 O O . ASP A 1 90 ? -1.315 -13.859 -2.492 1.00 92.75 90 ASP A O 1
ATOM 662 N N . GLU A 1 91 ? -3.500 -14.197 -2.838 1.00 96.31 91 GLU A N 1
ATOM 663 C CA . GLU A 1 91 ? -3.529 -13.676 -4.212 1.00 96.31 91 GLU A CA 1
ATOM 664 C C . GLU A 1 91 ? -3.047 -12.223 -4.316 1.00 96.31 91 GLU A C 1
ATOM 666 O O . GLU A 1 91 ? -2.448 -11.862 -5.325 1.00 96.31 91 GLU A O 1
ATOM 671 N N . VAL A 1 92 ? -3.238 -11.402 -3.277 1.00 95.81 92 VAL A N 1
ATOM 672 C CA . VAL A 1 92 ? -2.728 -10.027 -3.238 1.00 95.81 92 VAL A CA 1
ATOM 673 C C . VAL A 1 92 ? -1.204 -10.050 -3.223 1.00 95.81 92 VAL A C 1
ATOM 675 O O . VAL A 1 92 ? -0.576 -9.366 -4.029 1.00 95.81 92 VAL A O 1
ATOM 678 N N . TYR A 1 93 ? -0.605 -10.872 -2.353 1.00 96.94 93 TYR A N 1
ATOM 679 C CA . TYR A 1 93 ? 0.847 -11.037 -2.296 1.00 96.94 93 TYR A CA 1
ATOM 680 C C . TYR A 1 93 ? 1.390 -11.524 -3.642 1.00 96.94 93 TYR A C 1
ATOM 682 O O . TYR A 1 93 ? 2.275 -10.886 -4.204 1.00 96.94 93 TYR A O 1
ATOM 690 N N . TYR A 1 94 ? 0.827 -12.607 -4.186 1.00 97.81 94 TYR A N 1
ATOM 691 C CA . TYR A 1 94 ? 1.324 -13.203 -5.427 1.00 97.81 94 TYR A CA 1
ATOM 692 C C . TYR A 1 94 ? 1.118 -12.315 -6.659 1.00 97.81 94 TYR A C 1
ATOM 694 O O . TYR A 1 94 ? 1.921 -12.375 -7.588 1.00 97.81 94 TYR A O 1
ATOM 702 N N . HIS A 1 95 ? 0.086 -11.466 -6.676 1.00 98.12 95 HIS A N 1
ATOM 703 C CA . HIS A 1 95 ? -0.087 -10.480 -7.743 1.00 98.12 95 HIS A CA 1
ATOM 704 C C . HIS A 1 95 ? 1.067 -9.462 -7.728 1.00 98.12 95 HIS A C 1
ATOM 706 O O . HIS A 1 95 ? 1.678 -9.213 -8.765 1.00 98.12 95 HIS A O 1
ATOM 712 N N . PHE A 1 96 ? 1.422 -8.916 -6.559 1.00 98.12 96 PHE A N 1
ATOM 713 C CA . PHE A 1 96 ? 2.543 -7.976 -6.463 1.00 98.12 96 PHE A CA 1
ATOM 714 C C . PHE A 1 96 ? 3.914 -8.645 -6.639 1.00 98.12 96 PHE A C 1
ATOM 716 O O . PHE A 1 96 ? 4.788 -8.036 -7.243 1.00 98.12 96 PHE A O 1
ATOM 723 N N . ASP A 1 97 ? 4.090 -9.889 -6.194 1.00 98.00 97 ASP A N 1
ATOM 724 C CA . ASP A 1 97 ? 5.309 -10.684 -6.418 1.00 98.00 97 ASP A CA 1
ATOM 725 C C . ASP A 1 97 ? 5.596 -10.852 -7.924 1.00 98.00 97 ASP A C 1
ATOM 727 O O . ASP A 1 97 ? 6.692 -10.551 -8.392 1.00 98.00 97 ASP A O 1
ATOM 731 N N . GLY A 1 98 ? 4.574 -11.200 -8.717 1.00 98.00 98 GLY A N 1
ATOM 732 C CA . GLY A 1 98 ? 4.703 -11.279 -10.176 1.00 98.00 98 GLY A CA 1
ATOM 733 C C . GLY A 1 98 ? 5.028 -9.932 -10.835 1.00 98.00 98 GLY A C 1
ATOM 734 O O . GLY A 1 98 ? 5.834 -9.872 -11.763 1.00 98.00 98 GLY A O 1
ATOM 735 N N . LEU A 1 99 ? 4.448 -8.836 -10.337 1.00 97.75 99 LEU A N 1
ATOM 736 C CA . LEU A 1 99 ? 4.757 -7.489 -10.826 1.00 97.75 99 LEU A CA 1
ATOM 737 C C . LEU A 1 99 ? 6.181 -7.043 -10.463 1.00 97.75 99 LEU A C 1
ATOM 739 O O . LEU A 1 99 ? 6.787 -6.299 -11.236 1.00 97.75 99 LEU A O 1
ATOM 743 N N . ASP A 1 100 ? 6.725 -7.469 -9.319 1.00 97.62 100 ASP A N 1
ATOM 744 C CA . ASP A 1 100 ? 8.122 -7.199 -8.958 1.00 97.62 100 ASP A CA 1
ATOM 745 C C . ASP A 1 100 ? 9.069 -7.887 -9.945 1.00 97.62 100 ASP A C 1
ATOM 747 O O . ASP A 1 100 ? 9.939 -7.231 -10.524 1.00 97.62 100 ASP A O 1
ATOM 751 N N . ASP A 1 101 ? 8.831 -9.169 -10.234 1.00 97.31 101 ASP A N 1
ATOM 752 C CA . ASP A 1 101 ? 9.590 -9.921 -11.236 1.00 97.31 101 ASP A CA 1
ATOM 753 C C . ASP A 1 101 ? 9.544 -9.238 -12.614 1.00 97.31 101 ASP A C 1
ATOM 755 O O . ASP A 1 101 ? 10.580 -9.029 -13.256 1.00 97.31 101 ASP A O 1
ATOM 759 N N . GLU A 1 102 ? 8.358 -8.825 -13.070 1.00 97.19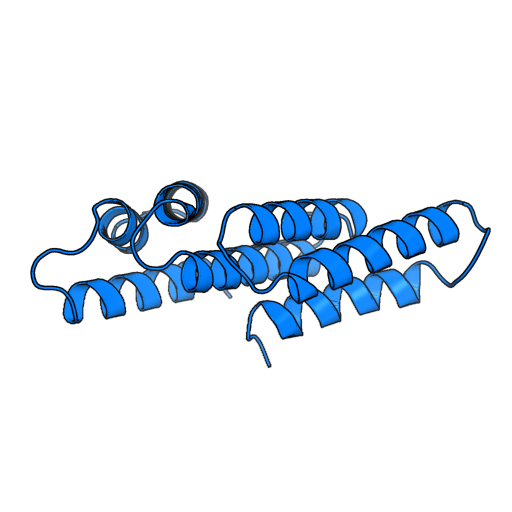 102 GLU A N 1
ATOM 760 C CA . GLU A 1 102 ? 8.200 -8.113 -14.342 1.00 97.19 102 GLU A CA 1
ATOM 761 C C . GLU A 1 102 ? 8.929 -6.762 -14.352 1.00 97.19 102 GLU A C 1
ATOM 763 O O . GLU A 1 102 ? 9.611 -6.438 -15.332 1.00 97.19 102 GLU A O 1
ATOM 768 N N . LEU A 1 103 ? 8.854 -5.988 -13.263 1.00 96.12 103 LEU A N 1
ATOM 769 C CA . LEU A 1 103 ? 9.590 -4.729 -13.117 1.00 96.12 103 LEU A CA 1
ATOM 770 C C . LEU A 1 103 ? 11.099 -4.950 -13.228 1.00 96.12 103 LEU A C 1
ATOM 772 O O . LEU A 1 103 ? 11.770 -4.199 -13.942 1.00 96.12 103 LEU A O 1
ATOM 776 N N . GLN A 1 104 ? 11.637 -5.972 -12.558 1.00 94.69 104 GLN A N 1
ATOM 777 C CA . GLN A 1 104 ? 13.061 -6.303 -12.619 1.00 94.69 104 GLN A CA 1
ATOM 778 C C . GLN A 1 104 ? 13.476 -6.701 -14.039 1.00 94.69 104 GLN A C 1
ATOM 780 O O . GLN A 1 104 ? 14.510 -6.249 -14.543 1.00 94.69 104 GLN A O 1
ATOM 785 N N . LEU A 1 105 ? 12.673 -7.515 -14.725 1.00 96.06 105 LEU A N 1
ATOM 786 C CA . LEU A 1 105 ? 12.958 -7.922 -16.100 1.00 96.06 105 LEU A CA 1
ATOM 787 C C . LEU A 1 105 ? 12.920 -6.736 -17.075 1.00 96.06 105 LEU A C 1
ATOM 789 O O . LEU A 1 105 ? 13.805 -6.618 -17.930 1.00 96.06 105 LEU A O 1
ATOM 793 N N . ALA A 1 106 ? 11.954 -5.830 -16.927 1.00 95.44 106 ALA A N 1
ATOM 794 C CA . ALA A 1 106 ? 11.831 -4.646 -17.772 1.00 95.44 106 ALA A CA 1
ATOM 795 C C . ALA A 1 106 ? 12.922 -3.611 -17.504 1.00 95.44 106 ALA A C 1
ATOM 797 O O . ALA A 1 106 ? 13.479 -3.048 -18.449 1.00 95.44 106 ALA A O 1
ATOM 798 N N . ALA A 1 107 ? 13.286 -3.393 -16.238 1.00 92.12 107 ALA A N 1
ATOM 799 C CA . ALA A 1 107 ? 14.379 -2.500 -15.859 1.00 92.12 107 ALA A CA 1
ATOM 800 C C . ALA A 1 107 ? 15.727 -2.956 -16.444 1.00 92.12 107 ALA A C 1
ATOM 802 O O . ALA A 1 107 ? 16.550 -2.127 -16.832 1.00 92.12 107 ALA A O 1
ATOM 803 N N . ASN A 1 108 ? 15.924 -4.270 -16.573 1.00 93.69 108 ASN A N 1
ATOM 804 C CA . ASN A 1 108 ? 17.111 -4.861 -17.188 1.00 93.69 108 ASN A CA 1
ATOM 805 C C . ASN A 1 108 ? 17.028 -4.971 -18.724 1.00 93.69 108 ASN A C 1
ATOM 807 O O . ASN A 1 108 ? 17.952 -5.488 -19.353 1.00 93.69 108 ASN A O 1
ATOM 811 N N . GLY A 1 109 ? 15.937 -4.505 -19.343 1.00 91.56 109 GLY A N 1
ATOM 812 C CA . GLY A 1 109 ? 15.721 -4.584 -20.790 1.00 91.56 109 GLY A CA 1
ATOM 813 C C . GLY A 1 109 ? 15.535 -6.010 -21.317 1.00 91.56 109 GLY A C 1
ATOM 814 O O . GLY A 1 109 ? 15.739 -6.251 -22.506 1.00 91.56 109 GLY A O 1
ATOM 815 N N . ALA A 1 110 ? 15.187 -6.958 -20.444 1.00 93.00 110 ALA A N 1
ATOM 816 C CA . ALA A 1 110 ? 15.060 -8.371 -20.781 1.00 93.00 110 ALA A CA 1
ATOM 817 C C . ALA A 1 110 ? 13.656 -8.733 -21.294 1.00 93.00 110 ALA A C 1
ATOM 819 O O . ALA A 1 110 ? 13.534 -9.530 -22.224 1.00 93.00 110 ALA A O 1
ATOM 820 N N . TYR A 1 111 ? 12.602 -8.160 -20.706 1.00 89.38 111 TYR A N 1
ATOM 821 C CA . TYR A 1 111 ? 11.211 -8.449 -21.065 1.00 89.38 111 TYR A CA 1
ATOM 822 C C . TYR A 1 111 ? 10.278 -7.294 -20.685 1.00 89.38 111 TYR A C 1
ATOM 824 O O . TYR A 1 111 ? 10.473 -6.661 -19.655 1.00 89.38 111 TYR A O 1
ATOM 832 N N . GLY A 1 112 ? 9.243 -7.063 -21.496 1.00 90.56 112 GLY A N 1
ATOM 833 C CA . GLY A 1 112 ? 8.187 -6.092 -21.207 1.00 90.56 112 GLY A CA 1
ATOM 834 C C . GLY A 1 112 ? 8.581 -4.628 -21.420 1.00 90.56 112 GLY A C 1
ATOM 835 O O . GLY A 1 112 ? 9.699 -4.292 -21.817 1.00 90.56 112 GLY A O 1
ATOM 836 N N . ASN A 1 113 ? 7.616 -3.742 -21.179 1.00 94.69 113 ASN A N 1
ATOM 837 C CA . ASN A 1 113 ? 7.791 -2.297 -21.225 1.00 94.69 113 ASN A CA 1
ATOM 838 C C . ASN A 1 113 ? 7.647 -1.733 -19.811 1.00 94.69 113 ASN A C 1
ATOM 840 O O . ASN A 1 113 ? 6.593 -1.856 -19.190 1.00 94.69 113 ASN A O 1
ATOM 844 N N . LEU A 1 114 ? 8.693 -1.062 -19.323 1.00 93.50 114 LEU A N 1
ATOM 845 C CA . LEU A 1 114 ? 8.720 -0.515 -17.968 1.00 93.50 114 LEU A CA 1
ATOM 846 C C . LEU A 1 114 ? 7.553 0.447 -17.689 1.00 93.50 114 LEU A C 1
ATOM 848 O O . LEU A 1 114 ? 7.039 0.469 -16.574 1.00 93.50 114 LEU A O 1
ATOM 852 N N . ALA A 1 115 ? 7.116 1.228 -18.680 1.00 94.75 115 ALA A N 1
ATOM 853 C CA . ALA A 1 115 ? 5.993 2.149 -18.520 1.00 94.75 115 ALA A CA 1
ATOM 854 C C . ALA A 1 115 ? 4.646 1.416 -18.404 1.00 94.75 115 ALA A C 1
ATOM 856 O O . ALA A 1 115 ? 3.787 1.855 -17.641 1.00 94.75 115 ALA A O 1
ATOM 857 N N . GLU A 1 116 ? 4.473 0.307 -19.127 1.00 95.44 116 GLU A N 1
ATOM 858 C CA . GLU A 1 116 ? 3.260 -0.519 -19.066 1.00 95.44 116 GLU A CA 1
ATOM 859 C C . GLU A 1 116 ? 3.174 -1.241 -17.720 1.00 95.44 116 GLU A C 1
ATOM 861 O O . GLU A 1 116 ? 2.189 -1.076 -17.009 1.00 95.44 116 GLU A O 1
ATOM 866 N N . ILE A 1 117 ? 4.254 -1.897 -17.293 1.00 95.19 117 ILE A N 1
ATOM 867 C CA . ILE A 1 117 ? 4.299 -2.602 -16.001 1.00 95.19 117 ILE A CA 1
ATOM 868 C C . ILE A 1 117 ? 4.124 -1.618 -14.838 1.00 95.19 117 ILE A C 1
ATOM 870 O O . ILE A 1 117 ? 3.416 -1.880 -13.870 1.00 95.19 117 ILE A O 1
ATOM 874 N N . THR A 1 118 ? 4.700 -0.418 -14.952 1.00 95.38 118 THR A N 1
ATOM 875 C CA . THR A 1 118 ? 4.484 0.656 -13.974 1.00 95.38 118 THR A CA 1
ATOM 876 C C . THR A 1 118 ? 3.006 1.049 -13.850 1.00 95.38 118 THR A C 1
ATOM 878 O O . THR A 1 118 ? 2.553 1.406 -12.759 1.00 95.38 118 THR A O 1
ATOM 881 N N . LEU A 1 119 ? 2.258 1.026 -14.954 1.00 96.25 119 LEU A N 1
ATOM 882 C CA . LEU A 1 119 ? 0.821 1.278 -14.943 1.00 96.25 119 LEU A CA 1
ATOM 883 C C . LEU A 1 119 ? 0.055 0.094 -14.340 1.00 96.25 119 LEU A C 1
ATOM 885 O O . LEU A 1 119 ? -0.928 0.310 -13.637 1.00 96.25 119 LEU A O 1
ATOM 889 N N . ASP A 1 120 ? 0.506 -1.134 -14.569 1.00 97.19 120 ASP A N 1
ATOM 890 C CA . ASP A 1 120 ? -0.133 -2.325 -14.011 1.00 97.19 120 ASP A CA 1
ATOM 891 C C . ASP A 1 120 ? 0.031 -2.408 -12.486 1.00 97.19 120 ASP A C 1
ATOM 893 O O . ASP A 1 120 ? -0.937 -2.720 -11.796 1.00 97.19 120 ASP A O 1
ATOM 897 N N . VAL A 1 121 ? 1.160 -1.949 -11.932 1.00 96.94 121 VAL A N 1
ATOM 898 C CA . VAL A 1 121 ? 1.311 -1.734 -10.476 1.00 96.94 121 VAL A CA 1
ATOM 899 C C . VAL A 1 121 ? 0.261 -0.762 -9.931 1.00 96.94 121 VAL A C 1
ATOM 901 O O . VAL A 1 121 ? -0.331 -1.009 -8.882 1.00 96.94 121 VAL A O 1
ATOM 904 N N . LEU A 1 122 ? -0.003 0.345 -10.636 1.00 96.00 122 LEU A N 1
ATOM 905 C CA . LEU A 1 122 ? -1.038 1.303 -10.230 1.00 96.00 122 LEU A CA 1
ATOM 906 C C . LEU A 1 122 ? -2.436 0.673 -10.242 1.00 96.00 122 LEU A C 1
ATOM 908 O O . LEU A 1 122 ? -3.195 0.891 -9.300 1.00 96.00 122 LEU A O 1
ATOM 912 N N . LYS A 1 123 ? -2.761 -0.117 -11.270 1.00 96.75 123 LYS A N 1
ATOM 913 C CA . LYS A 1 123 ? -4.053 -0.814 -11.363 1.00 96.75 123 LYS A CA 1
ATOM 914 C C . LYS A 1 123 ? -4.216 -1.856 -10.259 1.00 96.75 123 LYS A C 1
ATOM 916 O O . LYS A 1 123 ? -5.267 -1.896 -9.631 1.00 96.75 123 LYS A O 1
ATOM 921 N N . ALA A 1 124 ? -3.180 -2.649 -9.984 1.00 97.12 124 ALA A N 1
ATOM 922 C CA . ALA A 1 124 ? -3.203 -3.643 -8.913 1.00 97.12 124 ALA A CA 1
ATOM 923 C C . ALA A 1 124 ? -3.413 -2.985 -7.539 1.00 97.12 124 ALA A C 1
ATOM 925 O O . ALA A 1 124 ? -4.181 -3.480 -6.715 1.00 97.12 124 ALA A O 1
ATOM 926 N N . LEU A 1 125 ? -2.785 -1.828 -7.299 1.00 96.00 125 LEU A N 1
ATOM 927 C CA . LEU A 1 125 ? -3.033 -1.031 -6.096 1.00 96.00 125 LEU A CA 1
ATOM 928 C C . LEU A 1 125 ? -4.481 -0.518 -6.027 1.00 96.00 125 LEU A C 1
ATOM 930 O O . LEU A 1 125 ? -5.076 -0.569 -4.956 1.00 96.00 125 LEU A O 1
ATOM 934 N N . GLU A 1 126 ? -5.061 -0.040 -7.133 1.00 94.69 126 GLU A N 1
ATOM 935 C CA . GLU A 1 126 ? -6.468 0.400 -7.187 1.00 94.69 126 GLU A CA 1
ATOM 936 C C . GLU A 1 126 ? -7.451 -0.739 -6.894 1.00 94.69 126 GLU A C 1
ATOM 938 O O . GLU A 1 126 ? -8.372 -0.571 -6.090 1.00 94.69 126 GLU A O 1
ATOM 943 N N . GLU A 1 127 ? -7.229 -1.899 -7.508 1.00 95.25 127 GLU A N 1
ATOM 944 C CA . GLU A 1 127 ? -8.035 -3.105 -7.330 1.00 95.25 127 GLU A CA 1
ATOM 945 C C . GLU A 1 127 ? -8.017 -3.576 -5.870 1.00 95.25 127 GLU A C 1
ATOM 947 O O . GLU A 1 127 ? -9.065 -3.696 -5.228 1.00 95.25 127 GLU A O 1
ATOM 952 N N . HIS A 1 128 ? -6.823 -3.766 -5.305 1.00 94.31 128 HIS A N 1
ATOM 953 C CA . HIS A 1 128 ? -6.668 -4.367 -3.979 1.00 94.31 128 HIS A CA 1
ATOM 954 C C . HIS A 1 128 ? -6.940 -3.399 -2.825 1.00 94.31 128 HIS A C 1
ATOM 956 O O . HIS A 1 128 ? -7.376 -3.824 -1.752 1.00 94.31 128 HIS A O 1
ATOM 962 N N . ALA A 1 129 ? -6.776 -2.091 -3.042 1.00 88.56 129 ALA A N 1
ATOM 963 C CA . ALA A 1 129 ? -7.209 -1.066 -2.093 1.00 88.56 129 ALA A CA 1
ATOM 964 C C . ALA A 1 129 ? -8.742 -0.936 -2.000 1.00 88.56 129 ALA A C 1
ATOM 966 O O . ALA A 1 129 ? -9.241 -0.274 -1.091 1.00 88.56 129 ALA A O 1
ATOM 967 N N . GLY A 1 130 ? -9.499 -1.547 -2.924 1.00 82.12 130 GLY A N 1
ATOM 968 C CA . GLY A 1 130 ? -10.947 -1.353 -3.030 1.00 82.12 130 GLY A CA 1
ATOM 969 C C . GLY A 1 130 ? -11.326 0.037 -3.551 1.00 82.12 130 GLY A C 1
ATOM 970 O O . GLY A 1 130 ? -12.381 0.554 -3.199 1.00 82.12 130 GLY A O 1
ATOM 971 N N . ALA A 1 131 ? -10.459 0.658 -4.358 1.00 59.34 131 ALA A N 1
ATOM 972 C CA . ALA A 1 131 ? -10.642 2.004 -4.901 1.00 59.34 131 ALA A CA 1
ATOM 973 C C . ALA A 1 131 ? -11.301 2.012 -6.300 1.00 59.34 131 ALA A C 1
ATOM 975 O O . ALA A 1 131 ? -11.034 2.922 -7.088 1.00 59.34 131 ALA A O 1
ATOM 976 N N . THR A 1 132 ? -12.124 1.002 -6.611 1.00 43.16 132 THR A N 1
ATOM 977 C CA . THR A 1 132 ? -12.829 0.848 -7.900 1.00 43.16 132 THR A CA 1
ATOM 978 C C . THR A 1 132 ? -14.152 1.601 -7.967 1.00 43.16 132 THR A C 1
ATOM 980 O O . THR A 1 132 ? -14.878 1.650 -6.949 1.00 43.16 132 THR A O 1
#

pLDDT: mean 85.75, std 11.66, range [38.53, 98.12]

Radius of gyration: 15.58 Å; Cα contacts (8 Å, |Δi|>4): 169; chains: 1; bounding box: 37×29×45 Å

Secondary structure (DSSP, 8-state):
--HHHHHHHHHHHHHHH-SS--HHHHHHHH-SSHHHHHHHHHHHTTSTTHHHHHHHHHHHHHHHHHHTSS-HHHHHHHHHHHHHHTT--HHHHHHHHHHHHHHHHHHTTSSS-HHHHHHHHHHHHHHHTT--

Nearest PDB structures (foldseek):
  7kmf-assembly1_E  TM=4.252E-01  e=5.150E+00  Homo sapiens
  4u9e-assembly1_A  TM=3.441E-01  e=3.446E+00  Escherichia coli
  1v2z-assembly1_A-2  TM=3.087E-01  e=8.094E+00  Thermosynechococcus vestitus BP-1

Sequence (132 aa):
MLPFQSGKDWAFSVIETLDEPPIEVIEIATANDRNSAMDALQAAAHGADQQAAGRLLLADILAQRKSGDISAADATLAAMRVAQTTSLPDEVYYHFDGLDDELQLAANGAYGNLAEITLDVLKALEEHAGAT

Foldseek 3Di:
DALLVVQLVVLVVQVVVDPDHDPLSVQSVPDPDDVSNLVSLLVCLVHDQLLLSLLSQLVHLLVCVVVVVDALLVSLVSNLVSCVSRVHPVVSNVQSVVLNVQCVCCVVVNDDDNVVSSVVSSVSSCVSSVVD

Solvent-accessible surface area (backbone atoms only — not comparable to full-atom values): 6894 Å² total; per-residue (Å²): 140,56,57,59,57,58,46,24,54,51,24,47,56,50,46,76,75,34,100,76,54,57,68,36,41,52,41,24,48,65,40,90,47,62,66,54,26,49,54,21,37,60,56,24,24,79,50,98,54,16,43,63,35,30,22,49,52,31,38,39,46,42,50,37,43,75,76,59,78,43,52,63,67,58,42,34,57,50,46,32,50,39,27,73,54,7,75,39,62,67,65,59,28,54,53,31,52,54,49,46,55,47,47,55,32,18,76,70,71,73,43,84,52,55,72,58,51,46,48,49,55,52,50,53,30,34,60,66,27,66,69,118